Protein AF-A0A7Y4TRQ0-F1 (afdb_monomer)

Secondary structure (DSSP, 8-state):
-----HHHHHHHHHSTTTHHHHHHHH-GGGGSTTGGGSTHHHHHHHHHHHHHHHHHHH-TT---TTTTPBPSSTTT---BGGGGS-HHHHT----

Structure (mmCIF, N/CA/C/O backbone):
data_AF-A0A7Y4TRQ0-F1
#
_entry.id   AF-A0A7Y4TRQ0-F1
#
loop_
_atom_site.group_PDB
_atom_site.id
_atom_site.type_symbol
_atom_site.label_atom_id
_atom_site.label_alt_id
_atom_site.label_comp_id
_atom_site.label_asym_id
_atom_site.label_entity_id
_atom_site.label_seq_id
_atom_site.pdbx_PDB_ins_code
_atom_site.Cartn_x
_atom_site.Cartn_y
_atom_site.Cartn_z
_atom_site.occupancy
_atom_site.B_iso_or_equiv
_atom_site.auth_seq_id
_atom_site.auth_comp_id
_atom_site.auth_asym_id
_atom_site.auth_atom_id
_atom_site.pdbx_PDB_model_num
ATOM 1 N N . MET A 1 1 ? -0.957 6.116 -12.305 1.00 55.56 1 MET A N 1
ATOM 2 C CA . MET A 1 1 ? 0.044 7.169 -12.014 1.00 55.56 1 MET A CA 1
ATOM 3 C C . MET A 1 1 ? 1.165 7.047 -13.038 1.00 55.56 1 MET A C 1
ATOM 5 O O . MET A 1 1 ? 1.689 5.955 -13.180 1.00 55.56 1 MET A O 1
ATOM 9 N N . ALA A 1 2 ? 1.498 8.109 -13.779 1.00 61.34 2 ALA A N 1
ATOM 10 C CA . ALA A 1 2 ? 2.472 8.079 -14.887 1.00 61.34 2 ALA A CA 1
ATOM 11 C C . ALA A 1 2 ? 3.949 8.142 -14.433 1.00 61.34 2 ALA A C 1
ATOM 13 O O . ALA A 1 2 ? 4.812 8.598 -15.178 1.00 61.34 2 ALA A O 1
ATOM 14 N N . ASN A 1 3 ? 4.239 7.765 -13.186 1.00 73.44 3 ASN A N 1
ATOM 15 C CA . ASN A 1 3 ? 5.564 7.928 -12.605 1.00 73.44 3 ASN A CA 1
ATOM 16 C C . ASN A 1 3 ? 6.375 6.647 -12.761 1.00 73.44 3 ASN A C 1
ATOM 18 O O . ASN A 1 3 ? 5.974 5.625 -12.225 1.00 73.44 3 ASN A O 1
ATOM 22 N N . THR A 1 4 ? 7.504 6.697 -13.454 1.00 81.06 4 THR A N 1
ATOM 23 C CA . THR A 1 4 ? 8.372 5.528 -13.664 1.00 81.06 4 THR A CA 1
ATOM 24 C C . THR A 1 4 ? 9.392 5.332 -12.538 1.00 81.06 4 THR A C 1
ATOM 26 O O . THR A 1 4 ? 10.027 4.282 -12.451 1.00 81.06 4 THR A O 1
ATOM 29 N N . ASN A 1 5 ? 9.557 6.321 -11.652 1.00 89.00 5 ASN A N 1
ATOM 30 C CA . ASN A 1 5 ? 10.478 6.262 -10.525 1.00 89.00 5 ASN A CA 1
ATOM 31 C C . ASN A 1 5 ? 9.770 5.723 -9.272 1.00 89.00 5 ASN A C 1
ATOM 33 O O . ASN A 1 5 ? 8.800 6.319 -8.800 1.00 89.00 5 ASN A O 1
ATOM 37 N N . PHE A 1 6 ? 10.288 4.625 -8.708 1.00 91.50 6 PHE A N 1
ATOM 38 C CA . PHE A 1 6 ? 9.696 3.995 -7.526 1.00 91.50 6 PHE A CA 1
ATOM 39 C C . PHE A 1 6 ? 9.596 4.950 -6.334 1.00 91.50 6 PHE A C 1
ATOM 41 O O . PHE A 1 6 ? 8.538 5.028 -5.728 1.00 91.50 6 PHE A O 1
ATOM 48 N N . THR A 1 7 ? 10.651 5.703 -6.016 1.00 91.12 7 THR A N 1
ATOM 49 C CA . THR A 1 7 ? 10.683 6.576 -4.831 1.00 91.12 7 THR A CA 1
ATOM 50 C C . THR A 1 7 ? 9.587 7.633 -4.873 1.00 91.12 7 THR A C 1
ATOM 52 O O . THR A 1 7 ? 8.934 7.918 -3.870 1.00 91.12 7 THR A O 1
ATOM 55 N N . THR A 1 8 ? 9.360 8.233 -6.042 1.00 91.81 8 THR A N 1
ATOM 56 C CA . THR A 1 8 ? 8.290 9.221 -6.177 1.00 91.81 8 THR A CA 1
ATOM 57 C C . THR A 1 8 ? 6.911 8.559 -6.183 1.00 91.81 8 THR A C 1
ATOM 59 O O . THR A 1 8 ? 5.990 9.089 -5.565 1.00 91.81 8 THR A O 1
ATOM 62 N N . PHE A 1 9 ? 6.762 7.399 -6.829 1.00 93.12 9 PHE A N 1
ATOM 63 C CA . PHE A 1 9 ? 5.524 6.619 -6.777 1.00 93.12 9 PHE A CA 1
ATOM 64 C C . PHE A 1 9 ? 5.156 6.213 -5.341 1.00 93.12 9 PHE A C 1
ATOM 66 O O . PHE A 1 9 ? 4.034 6.467 -4.907 1.00 93.12 9 PHE A O 1
ATOM 73 N N . SER A 1 10 ? 6.093 5.634 -4.588 1.00 93.31 10 SER A N 1
ATOM 74 C CA . SER A 1 10 ? 5.855 5.126 -3.237 1.00 93.31 10 SER A CA 1
ATOM 75 C C . SER A 1 10 ? 5.484 6.255 -2.279 1.00 93.31 10 SER A C 1
ATOM 77 O O . SER A 1 10 ? 4.538 6.114 -1.513 1.00 93.31 10 SER A O 1
ATOM 79 N N . SER A 1 11 ? 6.148 7.411 -2.388 1.00 93.62 11 SER A N 1
ATOM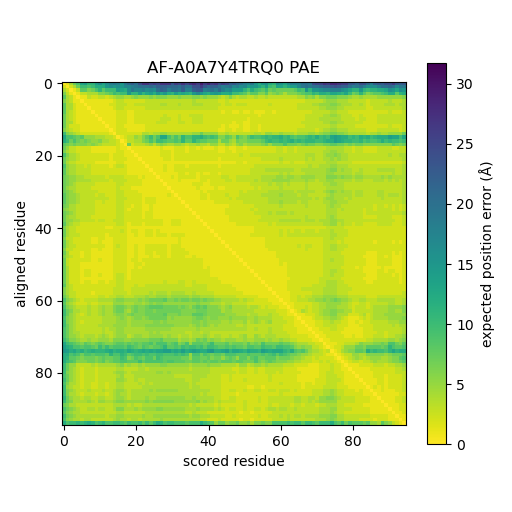 80 C CA . SER A 1 11 ? 5.808 8.599 -1.599 1.00 93.62 11 SER A CA 1
ATOM 81 C C . SER A 1 11 ? 4.390 9.109 -1.894 1.00 93.62 11 SER A C 1
ATOM 83 O O . SER A 1 11 ? 3.662 9.476 -0.974 1.00 93.62 11 SER A O 1
ATOM 85 N N . GLN A 1 12 ? 3.962 9.098 -3.162 1.00 93.81 12 GLN A N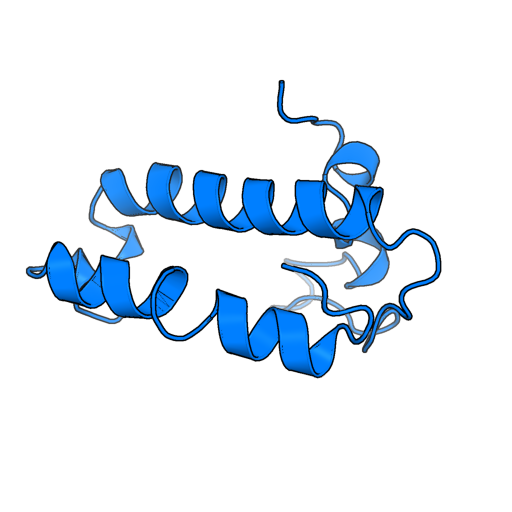 1
ATOM 86 C CA . GLN A 1 12 ? 2.600 9.491 -3.548 1.00 93.81 12 GLN A CA 1
ATOM 87 C C . GLN A 1 12 ? 1.546 8.476 -3.091 1.00 93.81 12 GLN A C 1
ATOM 89 O O . GLN A 1 12 ? 0.458 8.872 -2.672 1.00 93.81 12 GLN A O 1
ATOM 94 N N . LEU A 1 13 ? 1.867 7.181 -3.163 1.00 95.62 13 LEU A N 1
ATOM 95 C CA . LEU A 1 13 ? 1.000 6.102 -2.698 1.00 95.62 13 LEU A CA 1
ATOM 96 C C . LEU A 1 13 ? 0.800 6.164 -1.176 1.00 95.62 13 LEU A C 1
ATOM 98 O O . LEU A 1 13 ? -0.330 6.046 -0.704 1.00 95.62 13 LEU A O 1
ATOM 102 N N . GLU A 1 14 ? 1.880 6.387 -0.422 1.00 96.44 14 GLU A N 1
ATOM 103 C CA . GLU A 1 14 ? 1.860 6.507 1.038 1.00 96.44 14 GLU A CA 1
ATOM 104 C C . GLU A 1 14 ? 1.094 7.755 1.504 1.00 96.44 14 GLU A C 1
ATOM 106 O O . GLU A 1 14 ? 0.339 7.713 2.476 1.00 96.44 14 GLU A O 1
ATOM 111 N N . ALA A 1 15 ? 1.270 8.882 0.815 1.00 92.69 15 ALA A N 1
ATOM 112 C CA . ALA A 1 15 ? 0.700 10.158 1.217 1.00 92.69 15 ALA A CA 1
ATOM 113 C C . ALA A 1 15 ? -0.788 10.305 0.818 1.00 92.69 15 ALA A C 1
ATOM 115 O O . ALA A 1 15 ? -1.611 9.394 0.922 1.00 92.69 15 ALA A O 1
ATOM 116 N N . SER A 1 16 ? -1.174 11.518 0.428 1.00 79.56 16 SER A N 1
ATOM 117 C CA . SER A 1 16 ? -2.510 11.833 -0.071 1.00 79.56 16 SER A CA 1
ATOM 118 C C . SER A 1 16 ? -2.542 11.665 -1.594 1.00 79.56 16 SER A C 1
ATOM 120 O O . SER A 1 16 ? -1.617 12.139 -2.256 1.00 79.56 16 SER A O 1
ATOM 122 N N . PRO A 1 17 ? -3.606 11.077 -2.173 1.00 81.81 17 PRO A N 1
ATOM 123 C CA . PRO A 1 17 ? -4.915 10.812 -1.560 1.00 81.81 17 PRO A CA 1
ATOM 124 C C . PRO A 1 17 ? -5.153 9.375 -1.065 1.00 81.81 17 PRO A C 1
ATOM 126 O O . PRO A 1 17 ? -6.280 9.081 -0.675 1.00 81.81 17 PRO A O 1
ATOM 129 N N . PHE A 1 18 ? -4.156 8.485 -1.092 1.00 87.81 18 PHE A N 1
ATOM 130 C CA . PHE A 1 18 ? -4.402 7.045 -0.949 1.00 87.81 18 PHE A CA 1
ATOM 131 C C . PHE A 1 18 ? -4.209 6.536 0.484 1.00 87.81 18 PHE A C 1
ATOM 133 O O . PHE A 1 18 ? -5.184 6.466 1.230 1.00 87.81 18 PHE A O 1
ATOM 140 N N . HIS A 1 19 ? -2.987 6.183 0.893 1.00 97.56 19 HIS A N 1
ATOM 141 C CA . HIS A 1 19 ? -2.762 5.461 2.147 1.00 97.56 19 HIS A CA 1
ATOM 142 C C . HIS A 1 19 ? -3.047 6.322 3.389 1.00 97.56 19 HIS A C 1
ATOM 144 O O . HIS A 1 19 ? -4.025 6.073 4.097 1.00 97.56 19 HIS A O 1
ATOM 150 N N . ASN A 1 20 ? -2.263 7.378 3.633 1.00 97.00 20 ASN A N 1
ATOM 151 C CA . ASN A 1 20 ? -2.387 8.193 4.850 1.00 97.00 20 ASN A CA 1
ATOM 152 C C . ASN A 1 20 ? -3.710 8.962 4.903 1.00 97.00 20 ASN A C 1
ATOM 154 O O . ASN A 1 20 ? -4.287 9.166 5.975 1.00 97.00 20 ASN A O 1
ATOM 158 N N . ARG A 1 21 ? -4.212 9.401 3.742 1.00 95.25 21 ARG A N 1
ATOM 159 C CA . ARG A 1 21 ? -5.463 10.162 3.690 1.00 95.25 21 ARG A CA 1
ATOM 160 C C . ARG A 1 21 ? -6.663 9.295 4.063 1.00 95.25 21 ARG A C 1
ATOM 162 O O . ARG A 1 21 ? -7.516 9.791 4.795 1.00 95.25 21 ARG A O 1
ATOM 169 N N . LEU A 1 22 ? -6.725 8.036 3.622 1.00 95.19 22 LEU A N 1
ATOM 170 C CA . LEU A 1 22 ? -7.830 7.145 3.988 1.00 95.19 22 LEU A CA 1
ATOM 171 C C . LEU A 1 22 ? -7.810 6.766 5.468 1.00 95.19 22 LEU A C 1
ATOM 173 O O . LEU A 1 22 ? -8.870 6.813 6.090 1.00 95.19 22 LEU A O 1
ATOM 177 N N . HIS A 1 23 ? -6.636 6.521 6.061 1.00 98.12 23 HIS A N 1
ATOM 178 C CA . HIS A 1 23 ? -6.518 6.371 7.519 1.00 98.12 23 HIS A CA 1
ATOM 179 C C . HIS A 1 23 ? -7.175 7.545 8.265 1.00 98.12 23 HIS A C 1
ATOM 181 O O . HIS A 1 23 ? -8.021 7.345 9.138 1.00 98.12 23 HIS A O 1
ATOM 187 N N . GLY A 1 24 ? -6.849 8.782 7.870 1.00 96.44 24 GLY A N 1
ATOM 188 C CA . GLY A 1 24 ? -7.407 9.986 8.491 1.00 96.44 24 GLY A CA 1
ATOM 189 C C . GLY A 1 24 ? -8.893 10.232 8.201 1.00 96.44 24 GLY A C 1
ATOM 190 O O . GLY A 1 24 ? -9.579 10.805 9.043 1.00 96.44 24 GLY A O 1
ATOM 191 N N . LEU A 1 25 ? -9.397 9.823 7.030 1.00 96.00 25 LEU A N 1
ATOM 192 C CA . LEU A 1 25 ? -10.805 9.997 6.651 1.00 96.00 25 LEU A CA 1
ATOM 193 C C . LEU A 1 25 ? -11.737 9.011 7.356 1.00 96.00 25 LEU A C 1
ATOM 195 O O . LEU A 1 25 ? -12.839 9.403 7.729 1.00 96.00 25 LEU A O 1
ATOM 199 N N . VAL A 1 26 ? -11.311 7.757 7.541 1.00 96.62 26 VAL A N 1
ATOM 200 C CA . VAL A 1 26 ? -12.082 6.782 8.328 1.00 96.62 26 VAL A CA 1
ATOM 201 C C . VAL A 1 26 ? -12.088 7.186 9.806 1.00 96.62 26 VAL A C 1
ATOM 203 O O . VAL A 1 26 ? -13.126 7.119 10.461 1.00 96.62 26 VAL A O 1
ATOM 206 N N . GLY A 1 27 ? -10.957 7.682 10.318 1.00 96.44 27 GLY A N 1
ATOM 207 C CA . GLY A 1 27 ? -10.855 8.177 11.690 1.00 96.44 27 GLY A CA 1
ATOM 208 C C . GLY A 1 27 ? -10.934 7.059 12.734 1.00 96.44 27 GLY A C 1
ATOM 209 O O . GLY A 1 27 ? -10.635 5.903 12.447 1.00 96.44 27 GLY A O 1
ATOM 210 N N . GLY A 1 28 ? -11.274 7.400 13.981 1.00 97.00 28 GLY A N 1
ATOM 211 C CA . GLY A 1 28 ? -11.311 6.427 15.081 1.00 97.00 28 GLY A CA 1
ATOM 212 C C . GLY A 1 28 ? -9.989 5.663 15.231 1.00 97.00 28 GLY A C 1
ATOM 213 O O . GLY A 1 28 ? -8.913 6.251 15.128 1.00 97.00 28 GLY A O 1
ATOM 214 N N . THR A 1 29 ? -10.065 4.344 15.426 1.00 98.06 29 THR A N 1
ATOM 215 C CA . THR A 1 29 ? -8.888 3.463 15.490 1.00 98.06 29 THR A CA 1
ATOM 216 C C . THR A 1 29 ? -8.053 3.524 14.205 1.00 98.06 29 THR A C 1
ATOM 218 O O . THR A 1 29 ? -6.823 3.578 14.293 1.00 98.06 29 THR A O 1
ATOM 221 N N . MET A 1 30 ? -8.698 3.614 13.031 1.00 97.88 30 MET A N 1
ATOM 222 C CA . MET A 1 30 ? -8.027 3.729 11.726 1.00 97.88 30 MET A CA 1
ATOM 223 C C . MET A 1 30 ? -7.169 4.983 11.575 1.00 97.88 30 MET A C 1
ATOM 225 O O . MET A 1 30 ? -6.192 4.952 10.830 1.00 97.88 30 MET A O 1
ATOM 229 N N . GLY A 1 31 ? -7.485 6.055 12.302 1.00 97.50 31 GLY A N 1
ATOM 230 C CA . GLY A 1 31 ? -6.701 7.292 12.313 1.00 97.50 31 GLY A CA 1
ATOM 231 C C . GLY A 1 31 ? -5.437 7.241 13.180 1.00 97.50 31 GLY A C 1
ATOM 232 O O . GLY A 1 31 ? -4.758 8.256 13.313 1.00 97.50 31 GLY A O 1
ATOM 233 N N . THR A 1 32 ? -5.125 6.100 13.803 1.00 97.38 32 THR A N 1
ATOM 234 C CA . THR A 1 32 ? -4.012 5.956 14.757 1.00 97.38 32 THR A CA 1
ATOM 235 C C . THR A 1 32 ? -3.045 4.838 14.359 1.00 97.38 32 THR A C 1
ATOM 237 O O . THR A 1 32 ? -3.320 4.032 13.472 1.00 97.38 32 THR A O 1
ATOM 240 N N . ALA A 1 33 ? -1.928 4.718 15.083 1.00 96.25 33 ALA A N 1
ATOM 241 C CA . ALA A 1 33 ? -1.011 3.581 14.955 1.00 96.25 33 ALA A CA 1
ATOM 242 C C . ALA A 1 33 ? -1.639 2.230 15.367 1.00 96.25 33 ALA A C 1
ATOM 244 O O . ALA A 1 33 ? -1.086 1.180 15.061 1.00 96.25 33 ALA A O 1
ATOM 245 N N . SER A 1 34 ? -2.798 2.245 16.040 1.00 97.94 34 SER A N 1
ATOM 246 C CA . SER A 1 34 ? -3.576 1.037 16.354 1.00 97.94 34 SER A CA 1
ATOM 247 C C . SER A 1 34 ? -4.532 0.631 15.227 1.00 97.94 34 SER A C 1
ATOM 249 O O . SER A 1 34 ? -5.350 -0.265 15.424 1.00 97.94 34 SER A O 1
ATOM 251 N N . SER A 1 35 ? -4.431 1.255 14.049 1.00 98.38 35 SER A N 1
ATOM 252 C CA . SER A 1 35 ? -5.293 0.990 12.892 1.00 98.38 35 SER A CA 1
ATOM 253 C C . SER A 1 35 ? -5.458 -0.485 12.503 1.00 98.38 35 SER A C 1
ATOM 255 O O . SER A 1 35 ? -6.581 -0.820 12.132 1.00 98.38 35 SER A O 1
ATOM 257 N N . PRO A 1 36 ? -4.479 -1.405 12.677 1.00 98.50 36 PRO A N 1
ATOM 258 C CA . PRO A 1 36 ? -4.702 -2.828 12.397 1.00 98.50 36 PRO A CA 1
ATOM 259 C C . PRO A 1 36 ? -5.831 -3.494 13.200 1.00 98.50 36 PRO A C 1
ATOM 261 O O . PRO A 1 36 ? -6.275 -4.581 12.834 1.00 98.50 36 PRO A O 1
ATOM 264 N N . ALA A 1 37 ? -6.289 -2.880 14.299 1.00 98.31 37 ALA A N 1
ATOM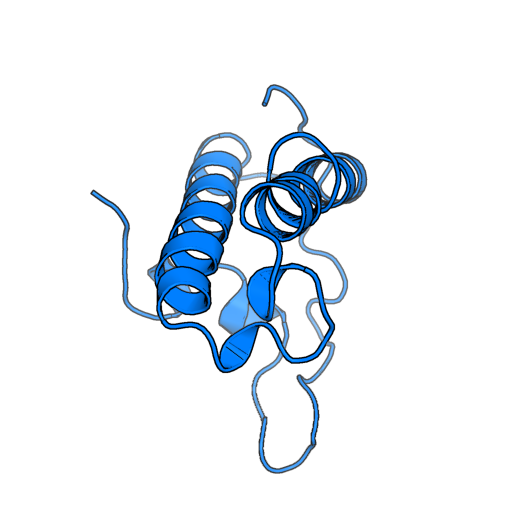 265 C CA . ALA A 1 37 ? -7.408 -3.384 15.094 1.00 98.31 37 ALA A CA 1
ATOM 266 C C . ALA A 1 37 ? -8.789 -3.095 14.473 1.00 98.31 37 ALA A C 1
ATOM 268 O O . ALA A 1 37 ? -9.779 -3.687 14.900 1.00 98.31 37 ALA A O 1
ATOM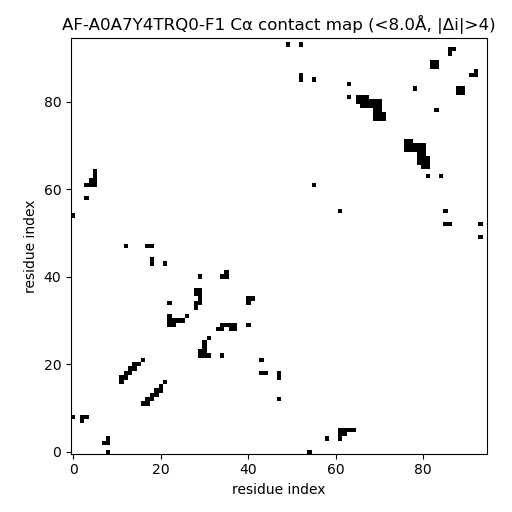 269 N N . ASP A 1 38 ? -8.876 -2.209 13.477 1.00 98.19 38 ASP A N 1
ATOM 270 C CA . ASP A 1 38 ? -10.098 -1.981 12.706 1.00 98.19 38 ASP A CA 1
ATOM 271 C C . ASP A 1 38 ? -10.127 -2.918 11.479 1.00 98.19 38 ASP A C 1
ATOM 273 O O . ASP A 1 38 ? -9.183 -2.901 10.686 1.00 98.19 38 ASP A O 1
ATOM 277 N N . PRO A 1 39 ? -11.178 -3.735 11.266 1.00 97.62 39 PRO A N 1
ATOM 278 C CA . PRO A 1 39 ? -11.234 -4.678 10.147 1.00 97.62 39 PRO A CA 1
ATOM 279 C C . PRO A 1 39 ? -11.022 -4.058 8.758 1.00 97.62 39 PRO A C 1
ATOM 281 O O . PRO A 1 39 ? -10.494 -4.732 7.869 1.00 97.62 39 PRO A O 1
ATOM 284 N N . ILE A 1 40 ? -11.400 -2.788 8.551 1.00 97.62 40 ILE A N 1
ATOM 285 C CA . ILE A 1 40 ? -11.225 -2.122 7.250 1.00 97.62 40 ILE A CA 1
ATOM 286 C C . ILE A 1 40 ? -9.748 -1.913 6.890 1.00 97.62 40 ILE A C 1
ATOM 288 O O . ILE A 1 40 ? -9.429 -1.790 5.707 1.00 97.62 40 ILE A O 1
ATOM 292 N N . PHE A 1 41 ? -8.841 -1.946 7.874 1.00 98.50 41 PHE A N 1
ATOM 293 C CA . PHE A 1 41 ? -7.394 -1.880 7.672 1.00 98.50 41 PHE A CA 1
ATOM 294 C C . PHE A 1 41 ? -6.927 -2.853 6.590 1.00 98.50 41 PHE A C 1
ATOM 296 O O . PHE A 1 41 ? -6.210 -2.474 5.667 1.00 98.50 41 PHE A O 1
ATOM 303 N N . TRP A 1 42 ? -7.388 -4.102 6.662 1.00 98.38 42 TRP A N 1
ATOM 304 C CA . TRP A 1 42 ? -6.954 -5.158 5.753 1.00 98.38 42 TRP A CA 1
ATOM 305 C C . TRP A 1 42 ? -7.441 -4.930 4.321 1.00 98.38 42 TRP A C 1
ATOM 307 O O . TRP A 1 42 ? -6.684 -5.139 3.376 1.00 98.38 42 TRP A O 1
ATOM 317 N N . LEU A 1 43 ? -8.674 -4.441 4.148 1.00 97.69 43 LEU A N 1
ATOM 318 C CA . LEU A 1 43 ? -9.209 -4.099 2.825 1.00 97.69 43 LEU A CA 1
ATOM 319 C C . LEU A 1 43 ? -8.509 -2.870 2.235 1.00 97.69 43 LEU A C 1
ATOM 321 O O . LEU A 1 43 ? -8.184 -2.857 1.049 1.00 97.69 43 LEU A O 1
ATOM 325 N N . HIS A 1 44 ? -8.235 -1.862 3.066 1.00 97.50 44 HIS A N 1
ATOM 326 C CA . HIS A 1 44 ? -7.474 -0.675 2.679 1.00 97.50 44 HIS A CA 1
ATOM 327 C C . HIS A 1 44 ? -6.063 -1.043 2.209 1.00 97.50 44 HIS A C 1
ATOM 329 O O . HIS A 1 44 ? -5.681 -0.702 1.092 1.00 97.50 44 HIS A O 1
ATOM 335 N N . HIS A 1 45 ? -5.312 -1.814 2.998 1.00 98.00 45 HIS A N 1
ATOM 336 C CA . HIS A 1 45 ? -3.966 -2.247 2.615 1.00 98.00 45 HIS A CA 1
ATOM 337 C C . HIS A 1 45 ? -3.961 -3.196 1.409 1.00 98.00 45 HIS A C 1
ATOM 339 O O . HIS A 1 45 ? -3.037 -3.119 0.603 1.00 98.00 45 HIS A O 1
ATOM 345 N N . GLY A 1 46 ? -5.004 -4.011 1.217 1.00 97.44 46 GLY A N 1
ATOM 346 C CA . GLY A 1 46 ? -5.194 -4.773 -0.022 1.00 97.44 46 GLY A CA 1
ATOM 347 C C . GLY A 1 46 ? -5.394 -3.872 -1.247 1.00 97.44 46 GLY A C 1
ATOM 348 O O . GLY A 1 46 ? -4.833 -4.120 -2.309 1.00 97.44 46 GLY A O 1
ATOM 349 N N . PHE A 1 47 ? -6.129 -2.765 -1.110 1.00 96.56 47 PHE A N 1
ATOM 350 C CA . PHE A 1 47 ? -6.258 -1.786 -2.191 1.00 96.56 47 PHE A CA 1
ATOM 351 C C . PHE A 1 47 ? -4.934 -1.060 -2.487 1.00 96.56 47 PH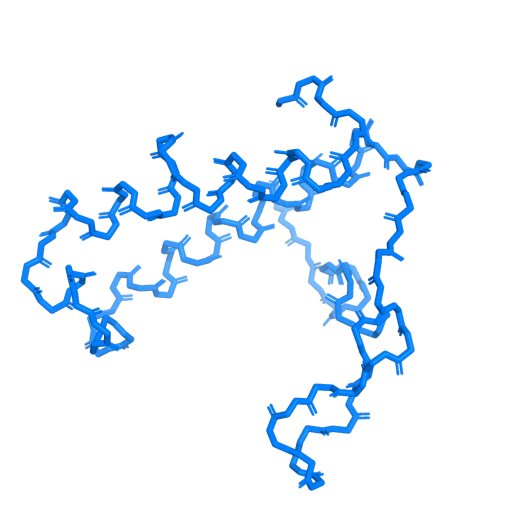E A C 1
ATOM 353 O O . PHE A 1 47 ? -4.590 -0.869 -3.653 1.00 96.56 47 PHE A O 1
ATOM 360 N N . ILE A 1 48 ? -4.160 -0.700 -1.457 1.00 97.75 48 ILE A N 1
ATOM 361 C CA . ILE A 1 48 ? -2.819 -0.115 -1.627 1.00 97.75 48 ILE A CA 1
ATOM 362 C C . ILE A 1 48 ? -1.874 -1.091 -2.344 1.00 97.75 48 ILE A C 1
ATOM 364 O O . ILE A 1 48 ? -1.182 -0.694 -3.282 1.00 97.75 48 ILE A O 1
ATOM 368 N N . ASP A 1 49 ? -1.894 -2.368 -1.961 1.00 97.62 49 ASP A N 1
ATOM 369 C CA . ASP A 1 49 ? -1.128 -3.431 -2.616 1.00 97.62 49 ASP A CA 1
ATOM 370 C C . ASP A 1 49 ? -1.561 -3.636 -4.079 1.00 97.62 49 ASP A C 1
ATOM 372 O O . ASP A 1 49 ? -0.714 -3.755 -4.966 1.00 97.62 49 ASP A O 1
ATOM 376 N N . LYS A 1 50 ? -2.865 -3.546 -4.382 1.00 96.75 50 LYS A N 1
ATOM 377 C CA . LYS A 1 50 ? -3.355 -3.549 -5.770 1.00 96.75 50 LYS A CA 1
ATOM 378 C C . LYS A 1 50 ? -2.793 -2.386 -6.586 1.00 96.75 50 LYS A C 1
ATOM 380 O O . LYS A 1 50 ? -2.328 -2.600 -7.703 1.00 96.75 50 LYS A O 1
ATOM 385 N N . LEU A 1 51 ? -2.828 -1.161 -6.059 1.00 95.62 51 LEU A N 1
ATOM 386 C CA . LEU A 1 51 ? -2.284 0.007 -6.764 1.00 95.62 51 LEU A CA 1
ATOM 387 C C . LEU A 1 51 ? -0.786 -0.150 -7.046 1.00 95.62 51 LEU A C 1
ATOM 389 O O . LEU A 1 51 ? -0.305 0.302 -8.088 1.00 95.62 51 LEU A O 1
ATOM 393 N N . PHE A 1 52 ? -0.057 -0.799 -6.137 1.00 95.62 52 PHE A N 1
ATOM 394 C CA . PHE A 1 52 ? 1.336 -1.150 -6.358 1.00 95.62 52 PHE A CA 1
ATOM 395 C C . PHE A 1 52 ? 1.502 -2.202 -7.459 1.00 95.62 52 PHE A C 1
ATOM 397 O O . PHE A 1 52 ? 2.283 -1.973 -8.383 1.00 95.62 52 PHE A O 1
ATOM 404 N N . ALA A 1 53 ? 0.717 -3.280 -7.445 1.00 95.94 53 ALA A N 1
ATOM 405 C CA . ALA A 1 53 ? 0.735 -4.291 -8.503 1.00 95.94 53 ALA A CA 1
ATOM 406 C C . ALA A 1 53 ? 0.422 -3.694 -9.892 1.00 95.94 53 ALA A C 1
ATOM 408 O O . ALA A 1 53 ? 1.155 -3.936 -10.854 1.00 95.94 53 ALA A O 1
ATOM 409 N N . ASP A 1 54 ? -0.608 -2.846 -9.992 1.00 95.38 54 ASP A N 1
ATOM 410 C CA . ASP A 1 54 ? -0.968 -2.143 -11.230 1.00 95.38 54 ASP A CA 1
ATOM 411 C C . ASP A 1 54 ? 0.190 -1.251 -11.718 1.00 95.38 54 ASP A C 1
ATOM 413 O O . ASP A 1 54 ? 0.499 -1.192 -12.910 1.00 95.38 54 ASP A O 1
ATOM 417 N N . TRP A 1 55 ? 0.874 -0.565 -10.796 1.00 94.81 55 TRP A N 1
ATOM 418 C CA . TRP A 1 55 ? 2.033 0.257 -11.129 1.00 94.81 55 TRP A CA 1
ATOM 419 C C . TRP A 1 55 ? 3.212 -0.569 -11.649 1.00 94.81 55 TRP A C 1
ATOM 421 O O . TRP A 1 55 ? 3.852 -0.152 -12.614 1.00 94.81 55 TRP A O 1
ATOM 431 N N . GLN A 1 56 ? 3.480 -1.741 -11.071 1.00 94.69 56 GLN A N 1
ATOM 432 C CA . GLN A 1 56 ? 4.547 -2.633 -11.535 1.00 94.69 56 GLN A CA 1
ATOM 433 C C . GLN A 1 56 ? 4.296 -3.137 -12.960 1.00 94.69 56 GLN A C 1
ATOM 435 O O . GLN A 1 56 ? 5.228 -3.179 -13.761 1.00 94.69 56 GLN A O 1
ATOM 440 N N . ILE A 1 57 ? 3.040 -3.451 -13.302 1.00 93.69 57 ILE A N 1
ATOM 441 C CA . ILE A 1 57 ? 2.643 -3.852 -14.663 1.00 93.69 57 ILE A CA 1
ATOM 442 C C . ILE A 1 57 ? 2.927 -2.729 -15.668 1.00 93.69 57 ILE A C 1
ATOM 444 O O . ILE A 1 57 ? 3.434 -2.981 -16.759 1.00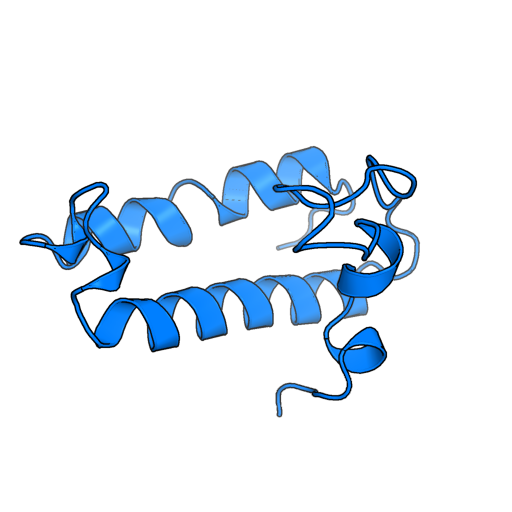 93.69 57 ILE A O 1
ATOM 448 N N . LEU A 1 58 ? 2.630 -1.482 -15.295 1.00 94.00 58 LEU A N 1
ATOM 449 C CA . LEU A 1 58 ? 2.874 -0.313 -16.143 1.00 94.00 58 LEU A CA 1
ATOM 450 C C . LEU A 1 58 ? 4.357 0.089 -16.208 1.00 94.00 58 LEU A C 1
ATOM 452 O O . LEU A 1 58 ? 4.747 0.823 -17.115 1.00 94.00 58 LEU A O 1
ATOM 456 N N . ASN A 1 59 ? 5.182 -0.375 -15.266 1.00 93.56 59 ASN A N 1
ATOM 457 C CA . ASN A 1 59 ? 6.582 0.023 -15.119 1.00 93.56 59 ASN A CA 1
ATOM 458 C C . ASN A 1 59 ? 7.504 -1.197 -14.919 1.00 93.56 59 ASN A C 1
ATOM 460 O O . ASN 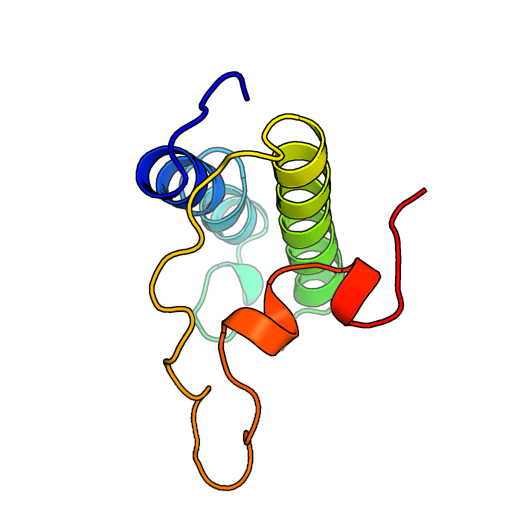A 1 59 ? 8.213 -1.272 -13.913 1.00 93.56 59 ASN A O 1
ATOM 464 N N . PRO A 1 60 ? 7.569 -2.141 -15.878 1.00 92.12 60 PRO A N 1
ATOM 465 C CA . PRO A 1 60 ? 8.326 -3.387 -15.715 1.00 92.12 60 PRO A CA 1
ATOM 466 C C . PRO A 1 60 ? 9.844 -3.177 -15.584 1.00 92.12 60 PRO A C 1
ATOM 468 O O . PRO A 1 60 ? 10.547 -4.048 -15.084 1.00 92.12 60 PRO A O 1
ATOM 471 N N . ALA A 1 61 ? 10.355 -2.023 -16.026 1.00 90.62 61 ALA A N 1
ATOM 472 C CA . ALA A 1 61 ? 11.765 -1.644 -15.919 1.00 90.62 61 ALA A CA 1
ATOM 473 C C . ALA A 1 61 ? 12.099 -0.871 -14.629 1.00 90.62 61 ALA A C 1
ATOM 475 O O . ALA A 1 61 ? 13.229 -0.403 -14.472 1.00 90.62 61 ALA A O 1
ATOM 476 N N . ALA A 1 62 ? 11.133 -0.678 -13.726 1.00 90.12 62 ALA A N 1
ATOM 477 C CA . ALA A 1 62 ? 11.378 0.047 -12.492 1.00 90.12 62 ALA A CA 1
ATOM 478 C C . ALA A 1 62 ? 12.423 -0.662 -11.622 1.00 90.12 62 ALA A C 1
ATOM 480 O O . ALA A 1 62 ? 12.375 -1.872 -11.400 1.00 90.12 62 ALA A O 1
ATOM 481 N N . ILE A 1 63 ? 13.362 0.121 -11.091 1.00 89.00 63 ILE A N 1
ATOM 482 C CA . ILE A 1 63 ? 14.388 -0.387 -10.184 1.00 89.00 63 ILE A CA 1
ATOM 483 C C . ILE A 1 63 ? 13.739 -0.667 -8.832 1.00 89.00 63 ILE A C 1
ATOM 485 O O . ILE A 1 63 ? 13.142 0.219 -8.222 1.00 89.00 63 ILE A O 1
ATOM 489 N N . HIS A 1 64 ? 13.906 -1.895 -8.356 1.00 88.81 64 HIS A N 1
ATOM 490 C CA . HIS A 1 64 ? 13.506 -2.304 -7.022 1.00 88.81 64 HIS A CA 1
ATOM 491 C C . HIS A 1 64 ? 14.567 -1.862 -5.990 1.00 88.81 64 HIS A C 1
ATOM 493 O O . HIS A 1 64 ? 15.686 -2.388 -6.012 1.00 88.81 64 HIS A O 1
ATOM 499 N N . PRO A 1 65 ? 14.266 -0.905 -5.089 1.00 89.44 65 PRO A N 1
ATOM 500 C CA . PRO A 1 65 ? 15.211 -0.496 -4.050 1.00 89.44 65 PRO A CA 1
ATOM 501 C C . PRO A 1 65 ? 15.334 -1.535 -2.932 1.00 89.44 65 PRO A C 1
ATOM 503 O O . PRO A 1 65 ? 14.411 -2.293 -2.669 1.00 89.44 65 PRO A O 1
ATOM 506 N N . ASN A 1 66 ? 16.462 -1.521 -2.216 1.00 91.50 66 ASN A N 1
ATOM 507 C CA . ASN A 1 66 ? 16.681 -2.317 -0.998 1.00 91.50 66 ASN A CA 1
ATOM 508 C C . ASN A 1 66 ? 16.460 -3.832 -1.173 1.00 91.50 66 ASN A C 1
ATOM 510 O O . ASN A 1 66 ? 16.113 -4.524 -0.220 1.00 91.50 66 ASN A O 1
ATOM 514 N N . SER A 1 67 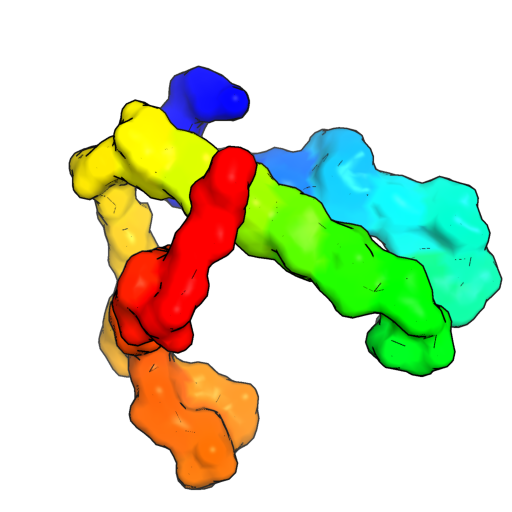? 16.680 -4.368 -2.375 1.00 93.38 67 SER A N 1
ATOM 515 C CA . SER A 1 67 ? 16.322 -5.745 -2.741 1.00 93.38 67 SER A CA 1
ATOM 516 C C . SER A 1 67 ? 16.969 -6.835 -1.874 1.00 93.38 67 SER A C 1
ATOM 518 O O . SER A 1 67 ? 16.377 -7.899 -1.679 1.00 93.38 67 SER A O 1
ATOM 520 N N . SER A 1 68 ? 18.148 -6.555 -1.316 1.00 94.88 68 SER A N 1
ATOM 521 C CA . SER A 1 68 ? 18.895 -7.455 -0.426 1.00 94.88 68 SER A CA 1
ATOM 522 C C . SER A 1 68 ? 18.541 -7.314 1.059 1.00 94.88 68 SER A C 1
ATOM 524 O O . SER A 1 68 ? 19.048 -8.079 1.877 1.00 94.88 68 SER A O 1
ATOM 526 N N . GLU A 1 69 ? 17.720 -6.336 1.443 1.00 94.44 69 GLU A N 1
ATOM 527 C CA . GLU A 1 69 ? 17.350 -6.124 2.843 1.00 94.44 69 GLU A CA 1
ATOM 528 C C . GLU A 1 69 ? 16.415 -7.237 3.331 1.00 94.44 69 GLU A C 1
ATOM 530 O O . GLU A 1 69 ? 15.440 -7.575 2.663 1.00 94.44 69 GLU A O 1
ATOM 535 N N . ILE A 1 70 ? 16.723 -7.805 4.501 1.00 93.88 70 ILE A N 1
ATOM 536 C CA . ILE A 1 70 ? 15.911 -8.835 5.159 1.00 93.88 70 ILE A CA 1
ATOM 537 C C . ILE A 1 70 ? 14.828 -8.157 5.995 1.00 93.88 70 ILE A C 1
ATOM 539 O O . ILE A 1 70 ? 15.140 -7.344 6.874 1.00 93.88 70 ILE A O 1
ATOM 543 N N . LEU A 1 71 ? 13.576 -8.555 5.762 1.00 91.69 71 LEU A N 1
ATOM 544 C CA . LEU A 1 71 ? 12.420 -8.096 6.522 1.00 91.69 71 LEU A CA 1
ATOM 545 C C . LEU A 1 71 ? 12.606 -8.360 8.021 1.00 91.69 71 LEU A C 1
ATOM 547 O O . LEU A 1 71 ? 13.185 -9.360 8.445 1.00 91.69 71 LEU A O 1
ATOM 551 N N . LYS A 1 72 ? 12.115 -7.439 8.848 1.00 93.06 72 LYS A N 1
ATOM 552 C CA . LYS A 1 72 ? 12.232 -7.505 10.309 1.00 93.06 72 LYS A CA 1
ATOM 553 C C . LYS A 1 72 ? 10.905 -7.954 10.943 1.00 93.06 72 LYS A C 1
ATOM 555 O O . LYS A 1 72 ? 9.854 -7.720 10.355 1.00 93.06 72 LYS A O 1
ATOM 560 N N . PRO A 1 73 ? 10.931 -8.561 12.145 1.00 90.81 73 PRO A N 1
ATOM 561 C CA . PRO A 1 73 ? 12.115 -8.929 12.923 1.00 90.81 73 PRO A CA 1
ATOM 562 C C . PRO A 1 73 ? 12.755 -10.230 12.418 1.00 90.81 73 PRO A C 1
ATOM 564 O O . PRO A 1 73 ? 12.077 -11.225 12.184 1.00 90.81 73 PRO A O 1
ATOM 567 N N . SER A 1 74 ? 14.081 -10.250 12.305 1.00 81.69 74 SER A N 1
ATOM 568 C CA . SER A 1 74 ? 14.841 -11.488 12.088 1.00 81.69 74 SER A CA 1
ATOM 569 C C . SER A 1 74 ? 15.008 -12.216 13.436 1.00 81.69 74 SER A C 1
ATOM 571 O O . SER A 1 74 ? 15.215 -11.530 14.440 1.00 81.69 74 SER A O 1
ATOM 573 N N . PRO A 1 75 ? 14.906 -13.559 13.514 1.00 85.12 75 PRO A N 1
ATOM 574 C CA . PRO A 1 75 ? 14.778 -14.522 12.416 1.00 85.12 75 PRO A CA 1
ATOM 575 C C . PRO A 1 75 ? 13.329 -14.898 12.050 1.00 85.12 75 PRO A C 1
ATOM 577 O O . PRO A 1 75 ? 13.138 -15.828 11.277 1.00 85.12 75 PRO A O 1
ATOM 580 N N . ILE A 1 76 ? 12.310 -14.224 12.598 1.00 85.44 76 ILE A N 1
ATOM 581 C CA . ILE A 1 76 ? 10.891 -14.542 12.332 1.00 85.44 76 ILE A CA 1
ATOM 582 C C . ILE A 1 76 ? 10.548 -14.271 10.863 1.00 85.44 76 ILE A C 1
ATOM 584 O O . ILE A 1 76 ? 9.938 -15.099 10.192 1.00 85.44 76 ILE A O 1
ATOM 588 N N . MET A 1 77 ? 10.993 -13.123 10.357 1.00 87.81 77 MET A N 1
ATOM 589 C CA . MET A 1 77 ? 10.961 -12.783 8.945 1.00 87.81 7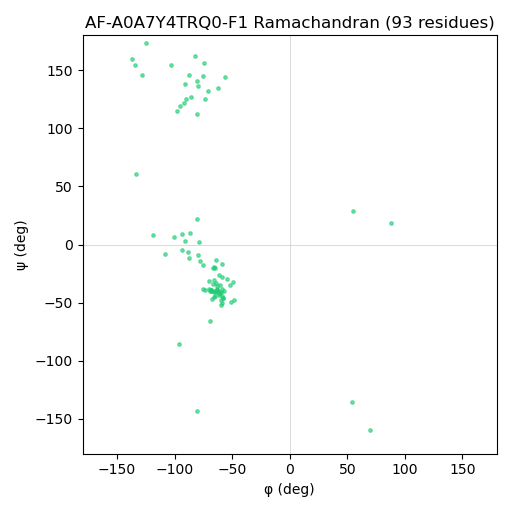7 MET A CA 1
ATOM 590 C C . MET A 1 77 ? 12.334 -13.079 8.338 1.00 87.81 77 MET A C 1
ATOM 592 O O . MET A 1 77 ? 13.345 -12.484 8.710 1.00 87.81 77 MET A O 1
ATOM 596 N N . THR A 1 78 ? 12.373 -14.041 7.419 1.00 90.50 78 THR A N 1
ATOM 597 C CA . THR A 1 78 ? 13.599 -14.472 6.722 1.00 90.50 78 THR A CA 1
ATOM 598 C C . THR A 1 78 ? 13.635 -14.042 5.262 1.00 90.50 78 THR A C 1
ATOM 600 O O . THR A 1 78 ? 14.661 -14.200 4.603 1.00 90.50 78 THR A O 1
ATOM 603 N N . ARG A 1 79 ? 12.526 -13.496 4.750 1.00 92.19 79 ARG A N 1
ATOM 604 C CA . ARG A 1 79 ? 12.434 -13.038 3.367 1.00 92.19 79 ARG A CA 1
ATOM 605 C C . ARG A 1 79 ? 13.167 -11.717 3.168 1.00 92.19 79 ARG A C 1
ATOM 607 O O . ARG A 1 79 ? 13.139 -10.850 4.041 1.00 92.19 79 ARG A O 1
ATOM 614 N N . THR A 1 80 ? 13.780 -11.550 2.003 1.00 94.06 80 THR A N 1
ATOM 615 C CA . THR A 1 80 ? 14.268 -10.248 1.548 1.00 94.06 80 THR A CA 1
ATOM 616 C C . THR A 1 80 ? 13.141 -9.428 0.927 1.00 94.06 80 THR A C 1
ATOM 618 O O . THR A 1 80 ? 12.133 -9.988 0.486 1.00 94.06 80 THR A O 1
ATOM 621 N N . ASN A 1 81 ? 13.334 -8.112 0.804 1.00 93.12 81 ASN A N 1
ATOM 622 C CA . ASN A 1 81 ? 12.438 -7.250 0.026 1.00 93.12 81 ASN A CA 1
ATOM 623 C C . ASN A 1 81 ? 12.219 -7.794 -1.398 1.00 93.12 81 ASN A C 1
ATOM 625 O O . ASN A 1 81 ? 11.109 -7.735 -1.916 1.00 93.12 81 ASN A O 1
ATOM 629 N N . ALA A 1 82 ? 13.229 -8.423 -2.021 1.00 93.38 82 ALA A N 1
ATOM 630 C CA . ALA A 1 82 ? 13.080 -8.995 -3.371 1.00 93.38 82 ALA A CA 1
ATOM 631 C C . ALA A 1 82 ? 12.076 -10.133 -3.430 1.00 93.38 82 ALA A C 1
ATOM 633 O O . ALA A 1 82 ? 11.364 -10.281 -4.421 1.00 93.38 82 ALA A O 1
ATOM 634 N N . GLN A 1 83 ? 11.982 -10.906 -2.356 1.00 93.06 83 GLN A N 1
ATOM 635 C CA . GLN A 1 83 ? 11.073 -12.041 -2.270 1.00 93.06 83 GLN A CA 1
ATOM 636 C C . GLN A 1 83 ? 9.629 -11.630 -1.965 1.00 93.06 83 GLN A C 1
ATOM 638 O O . GLN A 1 83 ? 8.741 -12.479 -2.025 1.00 93.06 83 GLN A O 1
ATOM 643 N N . VAL A 1 84 ? 9.386 -10.361 -1.630 1.00 92.75 84 VAL A N 1
ATOM 644 C CA . VAL A 1 84 ? 8.043 -9.797 -1.415 1.00 92.75 84 VAL A CA 1
ATOM 645 C C . VAL A 1 84 ? 7.718 -8.663 -2.384 1.00 92.75 84 VAL A C 1
ATOM 647 O O . VAL A 1 84 ? 6.695 -8.008 -2.240 1.00 92.75 84 VAL A O 1
ATOM 650 N N . TRP A 1 85 ? 8.571 -8.437 -3.385 1.00 93.56 85 TRP A N 1
ATOM 651 C CA . TRP A 1 85 ? 8.442 -7.298 -4.286 1.00 93.56 85 TRP A CA 1
ATOM 652 C C . TRP A 1 85 ? 7.159 -7.329 -5.111 1.00 93.56 85 TRP A C 1
ATOM 654 O O . TRP A 1 85 ? 6.605 -6.277 -5.391 1.00 93.56 85 TRP A O 1
ATOM 664 N N . SER A 1 86 ? 6.693 -8.509 -5.524 1.00 93.75 86 SER A N 1
ATOM 665 C CA . SER A 1 86 ? 5.515 -8.641 -6.386 1.00 93.75 86 SER A CA 1
ATOM 666 C C . SER A 1 86 ? 4.503 -9.612 -5.805 1.00 93.75 86 SER A C 1
ATOM 668 O O . SER A 1 86 ? 4.870 -10.648 -5.245 1.00 93.75 86 SER A O 1
ATOM 670 N N . THR A 1 87 ? 3.229 -9.312 -6.030 1.00 94.75 87 THR A N 1
ATOM 671 C CA . THR A 1 87 ? 2.097 -10.181 -5.687 1.00 94.75 87 THR A CA 1
ATOM 672 C C . THR A 1 87 ? 2.223 -11.550 -6.361 1.00 94.75 87 THR A C 1
ATOM 674 O O . THR A 1 87 ? 2.061 -12.585 -5.713 1.00 94.75 87 THR A O 1
ATOM 677 N N . LEU A 1 88 ? 2.668 -11.576 -7.624 1.00 90.94 88 LEU A N 1
ATOM 678 C CA . LEU A 1 88 ? 2.953 -12.812 -8.354 1.00 90.94 88 LEU A CA 1
ATOM 679 C C . LEU A 1 88 ? 4.023 -13.665 -7.654 1.00 90.94 88 LEU A C 1
ATOM 681 O O . LEU A 1 88 ? 3.842 -14.870 -7.498 1.00 90.94 88 LEU A O 1
ATOM 685 N N . GLY A 1 89 ? 5.111 -13.048 -7.178 1.00 89.00 89 GLY A N 1
ATOM 686 C CA . GLY A 1 89 ? 6.147 -13.733 -6.393 1.00 89.00 89 GLY A CA 1
ATOM 687 C C . GLY A 1 89 ? 5.657 -14.240 -5.030 1.00 89.00 89 GLY A C 1
ATOM 688 O O . GLY A 1 89 ? 6.265 -15.137 -4.443 1.00 89.00 89 GLY A O 1
ATOM 689 N N . LEU A 1 90 ? 4.542 -13.698 -4.539 1.00 93.88 90 LEU A N 1
ATOM 690 C CA . LEU A 1 90 ? 3.857 -14.125 -3.321 1.00 93.88 90 LEU A CA 1
ATOM 691 C C . LEU A 1 90 ? 2.744 -15.154 -3.584 1.00 93.88 90 LEU A C 1
ATOM 693 O O . LEU A 1 90 ? 2.196 -15.699 -2.628 1.00 93.88 90 LEU A O 1
ATOM 697 N N . GLY A 1 91 ? 2.446 -15.467 -4.850 1.00 95.44 91 GLY A N 1
ATOM 698 C CA . GLY A 1 91 ? 1.471 -16.485 -5.239 1.00 95.44 91 GLY A CA 1
ATOM 699 C C . GLY A 1 91 ? 0.031 -15.987 -5.371 1.00 95.44 91 GLY A C 1
ATOM 700 O O . GLY A 1 91 ? -0.883 -16.808 -5.356 1.00 95.44 91 GLY A O 1
ATOM 701 N N . TYR A 1 92 ? -0.192 -14.676 -5.510 1.00 96.25 92 TYR A N 1
ATOM 702 C CA . TYR A 1 92 ? -1.521 -14.118 -5.764 1.00 96.25 92 TYR A CA 1
ATOM 703 C C . TYR A 1 92 ? -1.492 -13.024 -6.835 1.00 96.25 92 TYR A C 1
ATOM 705 O O . TYR A 1 92 ? -0.459 -12.434 -7.132 1.00 96.25 92 TYR A O 1
ATOM 713 N N . ILE A 1 93 ? -2.650 -12.764 -7.433 1.00 95.06 93 ILE A N 1
ATOM 714 C CA . ILE A 1 93 ? -2.859 -11.682 -8.396 1.00 95.06 93 ILE A CA 1
ATOM 715 C C . ILE A 1 93 ? -4.158 -10.959 -8.053 1.00 95.06 93 ILE A C 1
ATOM 717 O O . ILE A 1 93 ? -5.064 -11.548 -7.460 1.00 95.06 93 ILE A O 1
ATOM 721 N N . TYR A 1 94 ? -4.253 -9.695 -8.447 1.00 95.06 94 TYR A N 1
ATOM 722 C CA . TYR A 1 94 ? -5.530 -8.995 -8.489 1.00 95.06 94 TYR A CA 1
ATOM 723 C C . TYR A 1 94 ? -6.201 -9.243 -9.842 1.00 95.06 94 TYR A C 1
ATOM 725 O O . TYR A 1 94 ? -5.511 -9.392 -10.852 1.00 95.06 94 TYR A O 1
ATOM 733 N N . ALA A 1 95 ? -7.533 -9.325 -9.827 1.00 85.50 95 ALA A N 1
ATOM 734 C CA . ALA A 1 95 ? -8.356 -9.389 -11.032 1.00 85.50 95 ALA A CA 1
ATOM 735 C C . ALA A 1 95 ? -8.462 -8.023 -11.727 1.00 85.50 95 ALA A C 1
ATOM 737 O O . ALA A 1 95 ? -8.315 -6.984 -11.033 1.00 85.50 95 ALA A O 1
#

Mean predicted aligned error: 3.78 Å

Foldseek 3Di:
DPDLEPVVVVVDLCDPPANQVVLVVVDDCSVDPNNVVDPCSVVSVVVSLQVLQVSCVVHVPYDDPQQQQFDDDPPVGGDGCVCVVHPVSVPDDDD

Sequence (95 aa):
MANTNFTTFSSQLEASPFHNRLHGLVGGTMGTASSPADPIFWLHHGFIDKLFADWQILNPAAIHPNSSEILKPSPIMTRTNAQVWSTLGLGYIYA

Solvent-accessible surface area (backbone atoms only — not comparable to full-atom values): 5639 Å² total; per-residue (Å²): 128,97,61,67,50,51,72,63,42,51,53,45,48,50,33,69,78,49,48,51,39,44,28,57,69,72,26,76,53,38,50,43,96,59,15,83,79,34,77,62,42,61,58,52,52,51,50,54,50,46,55,49,50,56,47,44,71,79,32,78,82,46,71,75,75,67,41,82,44,64,40,76,60,71,80,84,34,76,48,31,42,56,62,61,67,38,52,67,73,67,74,46,81,83,135

pLDDT: mean 92.71, std 6.83, range [55.56, 98.5]

Nearest PDB structures (foldseek):
  5z0m-assembly1_A  TM=8.910E-01  e=2.154E-03  Streptomyces castaneoglobisporus
  6j2u-assembly1_B  TM=8.494E-01  e=4.628E-03  Streptomyces avermitilis

Radius of gyration: 14.46 Å; Cα contacts (8 Å, |Δi|>4): 88; chains: 1; bounding box: 31×28×32 Å